Protein AF-A0AB39QW43-F1 (afdb_monomer_lite)

InterPro domains:
  IPR055620 Domain of unknown function DUF7196 [PF23826] (1-55)

Foldseek 3Di:
DDDCPVPPPVPPVVQQWWKWKQAPVRDIDTHSDPVVSVVVCVVVVVRIDIDTDRPDDPPPPDD

Radius of gyration: 17.78 Å; chains: 1; bounding box: 38×13×54 Å

Sequence (63 aa):
MGCNCGGQQPYVRRAITVYRLTMPDSTQRDYPTSQEAEAANARSGNIGTIAVVTPASPDARRT

pLDDT: mean 76.27, std 18.96, range [39.34, 95.38]

Secondary structure (DSSP, 8-state):
-----------------EEEEE-TTS-EEEESSHHHHHHHHHHTTS-SEEEEE----TTTT--

Structure (mmCIF, N/CA/C/O backbone):
data_AF-A0AB39QW43-F1
#
_entry.id   AF-A0AB39QW43-F1
#
loop_
_atom_site.group_PDB
_atom_site.id
_atom_site.type_symbol
_atom_site.label_atom_id
_atom_site.label_alt_id
_atom_site.label_comp_id
_atom_site.label_asym_id
_atom_site.label_entity_id
_atom_site.label_seq_id
_atom_site.pdbx_PDB_ins_code
_atom_site.Cartn_x
_atom_site.Cartn_y
_atom_site.Cartn_z
_atom_site.occupancy
_atom_site.B_iso_or_equiv
_atom_site.auth_seq_id
_atom_site.auth_comp_id
_atom_site.auth_asym_id
_atom_site.auth_atom_id
_atom_site.pdbx_PDB_model_num
ATOM 1 N N . MET A 1 1 ? 23.534 4.883 -42.858 1.00 39.34 1 MET A N 1
ATOM 2 C CA . MET A 1 1 ? 24.387 4.558 -41.694 1.00 39.34 1 MET A CA 1
ATOM 3 C C . MET A 1 1 ? 23.461 4.298 -40.518 1.00 39.34 1 MET A C 1
ATOM 5 O O . MET A 1 1 ? 22.770 5.215 -40.098 1.00 39.34 1 MET A O 1
ATOM 9 N N . GLY A 1 2 ? 23.327 3.033 -40.113 1.00 51.81 2 GLY A N 1
ATOM 10 C CA . GLY A 1 2 ? 22.407 2.620 -39.051 1.00 51.81 2 GLY A CA 1
ATOM 11 C C . GLY A 1 2 ? 22.928 3.057 -37.686 1.00 51.81 2 GLY A C 1
ATOM 12 O O . GLY A 1 2 ? 24.096 2.838 -37.372 1.00 51.81 2 GLY A O 1
ATOM 13 N N . CYS A 1 3 ? 22.074 3.709 -36.901 1.00 50.91 3 CYS A N 1
ATOM 14 C CA . CYS A 1 3 ? 22.411 4.143 -35.555 1.00 50.91 3 CYS A CA 1
ATOM 15 C C . CYS A 1 3 ? 22.467 2.913 -34.636 1.00 50.91 3 CYS A C 1
ATOM 17 O O . CYS A 1 3 ? 21.435 2.339 -34.294 1.00 50.91 3 CYS A O 1
ATOM 19 N N . ASN A 1 4 ? 23.680 2.508 -34.247 1.00 57.69 4 ASN A N 1
ATOM 20 C CA . ASN A 1 4 ? 23.940 1.516 -33.205 1.00 57.69 4 ASN A CA 1
ATOM 21 C C . ASN A 1 4 ? 23.650 2.110 -31.819 1.00 57.69 4 ASN A C 1
ATOM 23 O O . ASN A 1 4 ? 24.520 2.144 -30.951 1.00 57.69 4 ASN A O 1
ATOM 27 N N . CYS A 1 5 ? 22.404 2.507 -31.558 1.00 60.19 5 CYS A N 1
ATOM 28 C CA . CYS A 1 5 ? 21.898 2.590 -30.186 1.00 60.19 5 CYS A CA 1
ATOM 29 C C . CYS A 1 5 ? 21.640 1.160 -29.669 1.00 60.19 5 CYS A C 1
ATOM 31 O O . CYS A 1 5 ? 20.546 0.813 -29.227 1.00 60.19 5 CYS A O 1
ATOM 33 N N . GLY A 1 6 ? 22.665 0.308 -29.792 1.00 48.41 6 GLY A N 1
ATOM 34 C CA . GLY A 1 6 ? 22.761 -1.044 -29.267 1.00 48.41 6 GLY A CA 1
ATOM 35 C C . GLY A 1 6 ? 22.926 -0.972 -27.760 1.00 48.41 6 GLY A C 1
ATOM 36 O O . GLY A 1 6 ? 24.003 -1.168 -27.216 1.00 48.41 6 GLY A O 1
ATOM 37 N N . GLY A 1 7 ? 21.830 -0.624 -27.105 1.00 50.31 7 GLY A N 1
ATOM 38 C CA . GLY A 1 7 ? 21.679 -0.634 -25.663 1.00 50.31 7 GLY A CA 1
ATOM 39 C C . GLY A 1 7 ? 20.249 -0.977 -25.284 1.00 50.31 7 GLY A C 1
ATOM 40 O O . GLY A 1 7 ? 19.763 -0.519 -24.258 1.00 50.31 7 GLY A O 1
ATOM 41 N N . GLN A 1 8 ? 19.568 -1.771 -26.117 1.00 49.50 8 GLN A N 1
ATOM 42 C CA . GLN A 1 8 ? 18.376 -2.523 -25.744 1.00 49.50 8 GLN A CA 1
ATOM 43 C C . GLN A 1 8 ? 18.767 -3.580 -24.701 1.00 49.50 8 GLN A C 1
ATOM 45 O O . GLN A 1 8 ? 18.656 -4.778 -24.928 1.00 49.50 8 GLN A O 1
ATOM 50 N N . GLN A 1 9 ? 19.226 -3.154 -23.528 1.00 51.97 9 GLN A N 1
ATOM 51 C CA . GLN A 1 9 ? 18.762 -3.867 -22.358 1.00 51.97 9 GLN A CA 1
ATOM 52 C C . GLN A 1 9 ? 17.301 -3.444 -22.282 1.00 51.97 9 GLN A C 1
ATOM 54 O O . GLN A 1 9 ? 17.055 -2.247 -22.089 1.00 51.97 9 GLN A O 1
ATOM 59 N N . PRO A 1 10 ? 16.319 -4.339 -22.514 1.00 53.59 10 PRO A N 1
ATOM 60 C CA . PRO A 1 10 ? 14.990 -4.046 -22.027 1.00 53.59 10 PRO A CA 1
ATOM 61 C C . PRO A 1 10 ? 15.251 -3.718 -20.573 1.00 53.59 10 PRO A C 1
ATOM 63 O O . PRO A 1 10 ? 15.773 -4.561 -19.845 1.00 53.59 10 PRO A O 1
ATOM 66 N N . TYR A 1 11 ? 15.047 -2.450 -20.205 1.00 48.16 11 TYR A N 1
ATOM 67 C CA . TYR A 1 11 ? 14.908 -2.043 -18.826 1.00 48.16 11 TYR A CA 1
ATOM 68 C C . TYR A 1 11 ? 13.991 -3.123 -18.301 1.00 48.16 11 TYR A C 1
ATOM 70 O O . TYR A 1 11 ? 12.836 -3.187 -18.733 1.00 48.16 11 TYR A O 1
ATOM 78 N N . VAL A 1 12 ? 14.547 -4.094 -17.572 1.00 49.47 12 VAL A N 1
ATOM 79 C CA . VAL A 1 12 ? 13.755 -5.144 -16.971 1.00 49.47 12 VAL A CA 1
ATOM 80 C C . VAL A 1 12 ? 12.933 -4.270 -16.066 1.00 49.47 12 VAL A C 1
ATOM 82 O O . VAL A 1 12 ? 13.479 -3.718 -15.109 1.00 49.47 1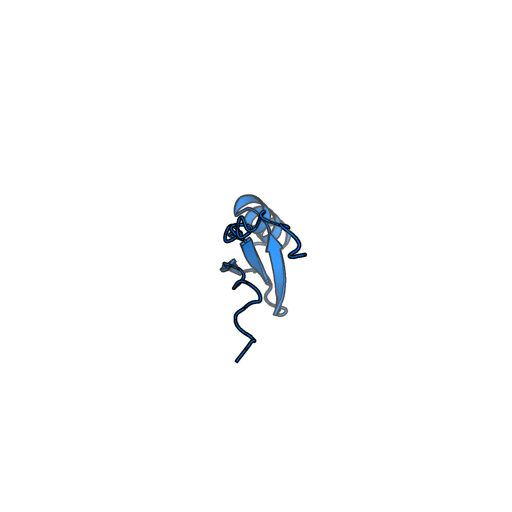2 VAL A O 1
ATOM 85 N N . ARG A 1 13 ? 11.712 -3.935 -16.508 1.00 54.09 13 ARG A N 1
ATOM 86 C CA . ARG A 1 13 ? 10.767 -3.106 -15.783 1.00 54.09 13 ARG A CA 1
ATOM 87 C C . ARG A 1 13 ? 10.463 -4.026 -14.633 1.00 54.09 13 ARG A C 1
ATOM 89 O O . ARG A 1 13 ? 9.573 -4.862 -14.740 1.00 54.09 13 ARG A O 1
ATOM 96 N N . ARG A 1 14 ? 11.366 -4.016 -13.643 1.00 53.81 14 ARG A N 1
ATOM 97 C CA . ARG A 1 14 ? 11.340 -4.881 -12.482 1.00 53.81 14 ARG A CA 1
ATOM 98 C C . ARG A 1 14 ? 9.938 -4.659 -11.998 1.00 53.81 14 ARG A C 1
ATOM 100 O O . ARG A 1 14 ? 9.576 -3.509 -11.772 1.00 53.81 14 ARG A O 1
ATOM 107 N N . ALA A 1 15 ? 9.138 -5.713 -12.033 1.00 60.16 15 ALA A N 1
ATOM 108 C CA . ALA A 1 15 ? 7.779 -5.670 -11.560 1.00 60.16 15 ALA A CA 1
ATOM 109 C C . ALA A 1 15 ? 7.869 -5.112 -10.136 1.00 60.16 15 A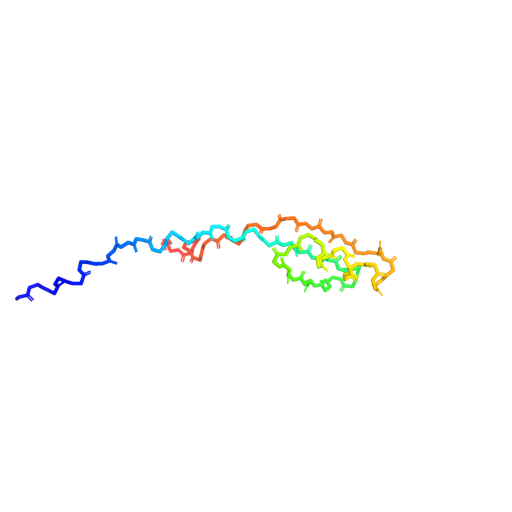LA A C 1
ATOM 111 O O . ALA A 1 15 ? 8.348 -5.801 -9.238 1.00 60.16 15 ALA A O 1
ATOM 112 N N . ILE A 1 16 ? 7.592 -3.814 -9.971 1.00 71.81 16 ILE A N 1
ATOM 113 C CA . ILE A 1 16 ? 7.758 -3.155 -8.683 1.00 71.81 16 ILE A CA 1
ATOM 114 C C . ILE A 1 16 ? 6.536 -3.592 -7.912 1.00 71.81 16 ILE A C 1
ATOM 116 O O . ILE A 1 16 ? 5.442 -3.109 -8.173 1.00 71.81 16 ILE A O 1
ATOM 120 N N . THR A 1 17 ? 6.699 -4.565 -7.030 1.00 82.56 17 THR A N 1
ATOM 121 C CA . THR A 1 17 ? 5.642 -4.923 -6.095 1.00 82.56 17 THR A CA 1
ATOM 122 C C . THR A 1 17 ? 5.315 -3.681 -5.273 1.00 82.56 17 THR A C 1
ATOM 124 O O . THR A 1 17 ? 6.177 -3.185 -4.553 1.00 82.56 17 THR A O 1
ATOM 127 N N . VAL A 1 18 ? 4.096 -3.162 -5.409 1.00 89.06 18 VAL A N 1
ATOM 128 C CA . VAL A 1 18 ? 3.588 -2.070 -4.575 1.00 89.06 18 VAL A CA 1
ATOM 129 C C . VAL A 1 18 ? 2.469 -2.592 -3.685 1.00 89.06 18 VAL A C 1
ATOM 131 O O . VAL A 1 18 ? 1.746 -3.522 -4.036 1.00 89.06 18 VAL A O 1
ATOM 134 N N . TYR A 1 19 ? 2.332 -2.001 -2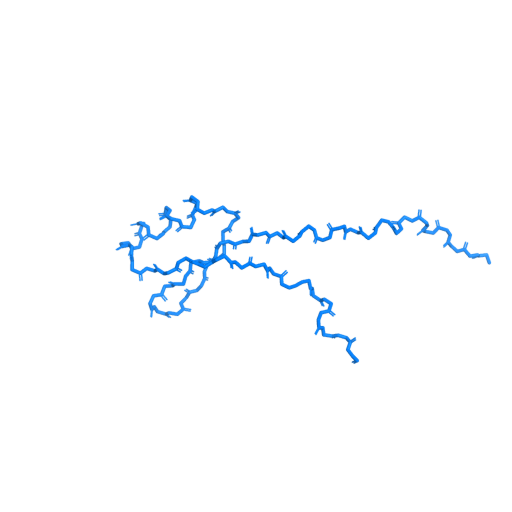.511 1.00 92.56 19 TYR A N 1
ATOM 135 C CA . TYR A 1 19 ? 1.317 -2.327 -1.524 1.00 92.56 19 TYR A CA 1
ATOM 136 C C . TYR A 1 19 ? 0.294 -1.199 -1.516 1.00 92.56 19 TYR A C 1
ATOM 138 O O . TYR A 1 19 ? 0.587 -0.082 -1.097 1.00 92.56 19 TYR A O 1
ATOM 146 N N . ARG A 1 20 ? -0.906 -1.479 -2.017 1.00 93.75 20 ARG A N 1
ATOM 147 C CA . ARG A 1 20 ? -2.004 -0.521 -2.096 1.00 93.75 20 ARG A CA 1
ATOM 148 C C . ARG A 1 20 ? -2.863 -0.605 -0.848 1.00 93.75 20 ARG A C 1
ATOM 150 O O . ARG A 1 20 ? -3.522 -1.615 -0.626 1.00 93.75 20 ARG A O 1
ATOM 157 N N . LEU A 1 21 ? -2.913 0.473 -0.080 1.00 94.44 21 LEU A N 1
ATOM 158 C CA . LEU A 1 21 ? -3.907 0.682 0.965 1.00 94.44 21 LEU A CA 1
ATOM 159 C C . LEU A 1 21 ? -5.166 1.295 0.346 1.00 94.44 21 LEU A C 1
ATOM 161 O O . LEU A 1 21 ? -5.102 2.367 -0.253 1.00 94.44 21 LEU A O 1
ATOM 165 N N . THR A 1 22 ? -6.303 0.628 0.513 1.00 94.50 22 THR A N 1
ATOM 166 C CA . THR A 1 22 ? -7.629 1.130 0.139 1.00 94.50 22 THR A CA 1
ATOM 167 C C . THR A 1 22 ? -8.398 1.474 1.406 1.00 94.50 22 THR A C 1
ATOM 169 O O . THR A 1 22 ? -8.609 0.608 2.255 1.00 94.50 22 THR A O 1
ATOM 172 N N . MET A 1 23 ? -8.789 2.735 1.544 1.00 93.75 23 MET A N 1
ATOM 173 C CA . MET A 1 23 ? -9.597 3.231 2.657 1.00 93.75 23 MET A CA 1
ATOM 174 C C . MET A 1 23 ? -11.099 3.041 2.365 1.00 93.75 23 MET A C 1
ATOM 176 O O . MET A 1 23 ? -11.488 2.883 1.204 1.00 93.75 23 MET A O 1
ATOM 180 N N . PRO A 1 24 ? -11.967 3.032 3.396 1.00 89.94 24 PRO A N 1
ATOM 181 C CA . PRO A 1 24 ? -13.410 2.819 3.221 1.00 89.94 24 PRO A CA 1
ATOM 182 C C . PRO A 1 24 ? -14.111 3.939 2.436 1.00 89.94 24 PRO A C 1
ATOM 184 O O . PRO A 1 24 ? -15.177 3.720 1.869 1.00 89.94 24 PRO A O 1
ATOM 187 N N . ASP A 1 25 ? -13.497 5.118 2.342 1.00 91.38 25 ASP A N 1
ATOM 188 C CA . ASP A 1 25 ? -13.922 6.227 1.478 1.00 91.38 25 ASP A CA 1
ATOM 189 C C . ASP A 1 25 ? -13.524 6.029 -0.001 1.00 91.38 25 ASP A C 1
ATOM 191 O O . ASP A 1 25 ? -13.657 6.940 -0.816 1.00 91.38 25 ASP A O 1
ATOM 195 N N . SER A 1 26 ? -13.042 4.833 -0.359 1.00 88.25 26 SER A N 1
ATOM 196 C CA . SER A 1 26 ? -12.510 4.468 -1.677 1.00 88.25 26 SER A CA 1
ATOM 197 C C . SER A 1 26 ? -11.216 5.180 -2.078 1.0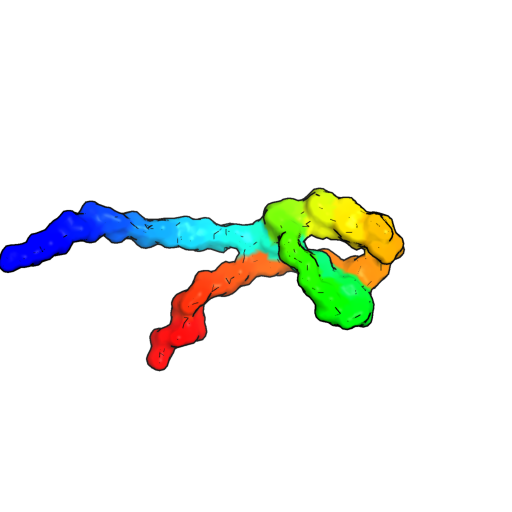0 88.25 26 SER A C 1
ATOM 199 O O . SER A 1 26 ? -10.755 5.014 -3.210 1.00 88.25 26 SER A O 1
ATOM 201 N N . THR A 1 27 ? -10.580 5.934 -1.180 1.00 92.56 27 THR A N 1
ATOM 202 C CA . THR A 1 27 ? -9.266 6.509 -1.474 1.00 92.56 27 THR A CA 1
ATOM 203 C C . THR A 1 27 ? -8.190 5.421 -1.458 1.00 92.56 27 THR A C 1
ATOM 205 O O . THR A 1 27 ? -8.216 4.480 -0.661 1.00 92.56 27 THR A O 1
ATOM 208 N N . GLN A 1 28 ? -7.238 5.529 -2.386 1.00 93.38 28 GLN A N 1
ATOM 209 C CA . GLN A 1 28 ? -6.174 4.545 -2.581 1.00 93.38 28 GLN A CA 1
ATOM 210 C C . GLN A 1 28 ? -4.807 5.202 -2.422 1.00 93.38 28 GLN A C 1
ATOM 212 O O . GLN A 1 28 ? -4.580 6.314 -2.904 1.00 93.38 28 GLN A O 1
ATOM 217 N N . ARG A 1 29 ? -3.890 4.506 -1.753 1.00 91.25 29 ARG A N 1
ATOM 218 C CA . ARG A 1 29 ? -2.506 4.939 -1.544 1.00 91.25 29 ARG A CA 1
ATOM 219 C C . ARG A 1 29 ? -1.558 3.782 -1.802 1.00 91.25 29 ARG A C 1
ATOM 221 O O . ARG A 1 29 ? -1.721 2.719 -1.215 1.00 91.25 29 ARG A O 1
ATOM 228 N N . ASP A 1 30 ? -0.567 4.013 -2.652 1.00 91.38 30 ASP A N 1
ATOM 229 C CA . ASP A 1 30 ? 0.428 3.010 -3.022 1.00 91.38 30 ASP A CA 1
ATOM 230 C C . ASP A 1 30 ? 1.717 3.218 -2.225 1.00 91.38 30 ASP A C 1
ATOM 232 O O . ASP A 1 30 ? 2.232 4.334 -2.134 1.00 91.38 30 ASP A O 1
ATOM 236 N N . TYR A 1 31 ? 2.237 2.130 -1.664 1.00 90.88 31 TYR A N 1
ATOM 237 C CA . TYR A 1 31 ? 3.445 2.101 -0.847 1.00 90.88 31 TYR A CA 1
ATOM 238 C C . TYR A 1 31 ? 4.466 1.119 -1.427 1.00 90.88 31 TYR A C 1
ATOM 240 O O . TYR A 1 31 ? 4.081 0.071 -1.949 1.00 90.88 31 TYR A O 1
ATOM 248 N N . PRO A 1 32 ? 5.773 1.409 -1.339 1.00 87.56 32 PRO A N 1
ATOM 249 C CA . PRO A 1 32 ? 6.792 0.496 -1.844 1.00 87.56 32 PRO A CA 1
ATOM 250 C C . PRO A 1 32 ? 7.003 -0.722 -0.929 1.00 87.56 32 PRO A C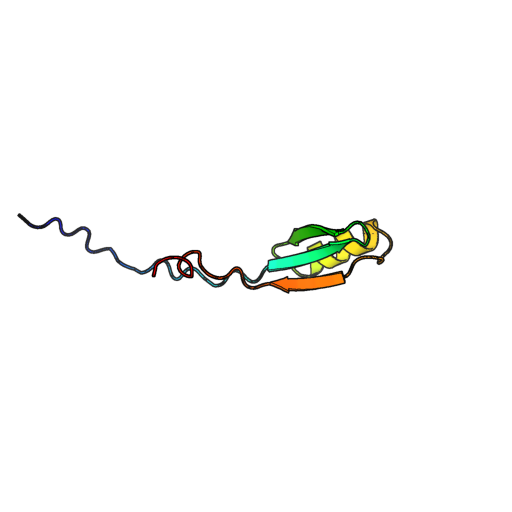 1
ATOM 252 O O . PRO A 1 32 ? 7.543 -1.731 -1.377 1.00 87.56 32 PRO A O 1
ATOM 255 N N . THR A 1 33 ? 6.562 -0.665 0.334 1.00 90.44 33 THR A N 1
ATOM 256 C CA . THR A 1 33 ? 6.700 -1.763 1.303 1.00 90.44 33 THR A CA 1
ATOM 257 C C . THR A 1 33 ? 5.398 -2.051 2.055 1.00 90.44 33 THR A C 1
ATOM 259 O O . THR A 1 33 ? 4.549 -1.170 2.212 1.00 90.44 33 THR A O 1
ATOM 262 N N . SER A 1 34 ? 5.242 -3.285 2.556 1.00 89.69 34 SER A N 1
ATOM 263 C CA . SER A 1 34 ? 4.083 -3.661 3.379 1.00 89.69 34 SER A CA 1
ATOM 264 C C . SER A 1 34 ? 4.064 -2.897 4.701 1.00 89.69 34 SER A C 1
ATOM 266 O O . SER A 1 34 ? 3.020 -2.402 5.104 1.00 89.69 34 SER A O 1
ATOM 268 N N . GLN A 1 35 ? 5.233 -2.708 5.319 1.00 93.44 35 GLN A N 1
ATOM 269 C CA . GLN A 1 35 ? 5.394 -2.018 6.602 1.00 93.44 35 GLN A CA 1
ATOM 270 C C . GLN A 1 35 ? 4.884 -0.574 6.542 1.00 93.44 35 GLN A C 1
ATOM 272 O O . GLN A 1 35 ? 4.238 -0.104 7.475 1.00 93.44 35 GLN A O 1
ATOM 277 N N . GLU A 1 36 ? 5.130 0.131 5.435 1.00 91.06 36 GLU A N 1
ATOM 278 C CA . GLU A 1 36 ? 4.605 1.485 5.243 1.00 91.06 36 GLU A CA 1
ATOM 279 C C . GLU A 1 36 ? 3.088 1.496 5.046 1.00 91.06 36 GLU A C 1
ATOM 281 O O . GLU A 1 36 ? 2.411 2.364 5.603 1.00 91.06 36 GLU A O 1
ATOM 286 N N . ALA A 1 37 ? 2.544 0.526 4.305 1.00 92.12 37 ALA A N 1
ATOM 287 C CA . ALA A 1 37 ? 1.101 0.381 4.135 1.00 92.12 37 ALA A CA 1
ATOM 288 C C . ALA A 1 37 ? 0.404 0.035 5.463 1.00 92.12 37 ALA A C 1
ATOM 290 O O . ALA A 1 37 ? -0.642 0.601 5.777 1.00 92.12 37 ALA A O 1
ATOM 291 N N . GLU A 1 38 ? 1.003 -0.839 6.273 1.00 93.12 38 GLU A N 1
ATOM 292 C CA . GLU A 1 38 ? 0.525 -1.225 7.605 1.00 93.12 38 GLU A CA 1
ATOM 293 C C . GLU A 1 38 ? 0.590 -0.051 8.585 1.00 93.12 38 GLU A C 1
ATOM 295 O O . GLU A 1 38 ? -0.398 0.248 9.254 1.00 93.12 38 GLU A O 1
ATOM 300 N N . ALA A 1 39 ? 1.708 0.679 8.624 1.00 95.38 39 ALA A N 1
ATOM 301 C CA . ALA A 1 39 ? 1.845 1.871 9.457 1.00 95.38 39 ALA A CA 1
ATOM 302 C C . ALA A 1 39 ? 0.836 2.962 9.064 1.00 95.38 39 ALA A C 1
ATOM 304 O O . ALA A 1 39 ? 0.292 3.652 9.929 1.00 95.38 39 ALA A O 1
ATOM 305 N N . ALA A 1 40 ? 0.561 3.121 7.768 1.00 92.25 40 ALA A N 1
ATOM 306 C CA . ALA A 1 40 ? -0.477 4.023 7.289 1.00 92.25 40 ALA A CA 1
ATOM 307 C C . ALA A 1 40 ? -1.881 3.549 7.685 1.00 92.25 40 ALA A C 1
ATOM 309 O O . ALA A 1 40 ? -2.677 4.364 8.146 1.00 92.25 40 ALA A O 1
ATOM 310 N N . ASN A 1 41 ? -2.167 2.248 7.577 1.00 92.88 41 ASN A N 1
ATOM 311 C CA . ASN A 1 41 ? -3.441 1.686 8.016 1.00 92.88 41 ASN A CA 1
ATOM 312 C C . ASN A 1 41 ? -3.650 1.890 9.523 1.00 92.88 41 ASN A C 1
ATOM 314 O O . ASN A 1 41 ? -4.715 2.337 9.940 1.00 92.88 41 ASN A O 1
ATOM 318 N N . ALA A 1 42 ? -2.606 1.684 10.330 1.00 93.44 42 ALA A N 1
ATOM 319 C CA . ALA A 1 42 ? -2.640 1.897 11.774 1.00 93.44 42 ALA A CA 1
ATOM 320 C C . ALA A 1 42 ? -2.941 3.356 12.144 1.00 93.44 42 ALA A C 1
ATOM 322 O O . ALA A 1 42 ? -3.746 3.608 13.040 1.00 93.44 42 ALA A O 1
ATOM 323 N N . ARG A 1 43 ? -2.369 4.328 11.417 1.00 91.00 43 ARG A N 1
ATOM 324 C CA . ARG A 1 43 ? -2.693 5.760 11.590 1.00 91.00 43 ARG A CA 1
ATOM 325 C C . ARG A 1 43 ? -4.143 6.085 11.235 1.00 91.00 43 ARG A C 1
ATOM 327 O O . ARG A 1 43 ? -4.706 7.008 11.814 1.00 91.00 43 ARG A O 1
ATOM 334 N N . SER A 1 44 ? -4.737 5.325 10.319 1.00 87.94 44 SER A N 1
ATOM 335 C CA . SER A 1 44 ? -6.150 5.431 9.950 1.00 87.94 44 SER A CA 1
ATOM 336 C C . SER A 1 44 ? -7.079 4.586 10.833 1.00 87.94 44 SER A C 1
ATOM 338 O O . SER A 1 44 ? -8.278 4.555 10.581 1.00 87.94 44 SER A O 1
ATOM 340 N N . GLY A 1 45 ? -6.571 3.901 11.865 1.00 91.44 45 GLY A N 1
ATOM 341 C CA . GLY A 1 45 ? -7.383 3.067 12.758 1.00 91.44 45 GLY A CA 1
ATOM 342 C C . GLY A 1 45 ? -7.656 1.646 12.250 1.00 91.44 45 GLY A C 1
ATOM 343 O O . GLY A 1 45 ? -8.614 1.023 12.693 1.00 91.44 45 GLY A O 1
ATOM 344 N N . ASN A 1 46 ? -6.830 1.123 11.336 1.00 91.31 46 ASN A N 1
ATOM 345 C CA . ASN A 1 46 ? -6.922 -0.230 10.762 1.00 91.31 46 ASN A CA 1
ATOM 346 C C . ASN A 1 46 ? -8.235 -0.538 10.021 1.00 91.31 46 ASN A C 1
ATOM 348 O O . ASN A 1 46 ? -8.644 -1.691 9.912 1.00 91.31 46 ASN A O 1
ATOM 352 N N . ILE A 1 47 ? -8.889 0.492 9.487 1.00 92.44 47 ILE A N 1
ATOM 353 C CA . ILE A 1 47 ? -10.142 0.376 8.722 1.00 92.44 47 ILE A CA 1
ATOM 354 C C . ILE A 1 47 ? -9.920 0.143 7.221 1.00 92.44 47 ILE A C 1
ATOM 356 O O . ILE A 1 47 ? -10.879 -0.058 6.479 1.00 92.44 47 ILE A O 1
ATOM 360 N N . GLY A 1 48 ? -8.673 0.229 6.754 1.00 90.19 48 GLY A N 1
ATOM 361 C CA . GLY A 1 48 ? -8.307 0.042 5.356 1.00 90.19 48 GLY A CA 1
ATOM 362 C C . GLY A 1 48 ? -7.875 -1.389 5.037 1.00 90.19 48 GLY A C 1
ATOM 363 O O . GLY A 1 48 ? -7.489 -2.165 5.910 1.00 90.19 48 GLY A O 1
ATOM 364 N N . THR A 1 49 ? -7.906 -1.724 3.749 1.00 94.25 49 THR A N 1
ATOM 365 C CA . THR A 1 49 ? -7.458 -3.017 3.211 1.00 94.25 49 THR A CA 1
ATOM 366 C C . THR A 1 49 ? -6.158 -2.837 2.437 1.00 94.25 49 THR A C 1
ATOM 368 O O . THR A 1 49 ? -6.067 -1.942 1.598 1.00 94.25 49 THR A O 1
ATOM 371 N N . ILE A 1 50 ? -5.161 -3.687 2.689 1.00 93.50 50 ILE A N 1
ATOM 372 C CA . ILE A 1 50 ? -3.875 -3.664 1.981 1.00 93.50 50 ILE A CA 1
ATOM 373 C C . ILE A 1 50 ? -3.867 -4.781 0.937 1.00 93.50 50 ILE A C 1
ATOM 375 O O . ILE A 1 50 ? -4.050 -5.948 1.274 1.00 93.50 50 ILE A O 1
ATOM 379 N N . ALA A 1 51 ? -3.638 -4.429 -0.324 1.00 93.38 51 ALA A N 1
ATOM 380 C CA . ALA A 1 51 ? -3.510 -5.365 -1.433 1.00 93.38 51 ALA A CA 1
ATOM 381 C C . ALA A 1 51 ? -2.126 -5.246 -2.077 1.00 93.38 51 ALA A C 1
ATOM 383 O O . ALA A 1 51 ? -1.607 -4.146 -2.260 1.00 93.38 51 ALA A O 1
ATOM 384 N N . VAL A 1 52 ? -1.535 -6.376 -2.460 1.00 91.25 52 VAL A N 1
ATOM 385 C CA . VAL A 1 52 ? -0.294 -6.386 -3.240 1.00 91.25 52 VAL A CA 1
ATOM 386 C C . VAL A 1 52 ? -0.650 -6.183 -4.706 1.00 91.25 52 VAL A C 1
ATOM 388 O O . VAL A 1 52 ? -1.367 -6.990 -5.295 1.00 91.25 52 VAL A O 1
ATOM 391 N N . VAL A 1 53 ? -0.158 -5.101 -5.296 1.00 86.88 53 VAL A N 1
ATOM 392 C CA . VAL A 1 53 ? -0.388 -4.755 -6.694 1.00 86.88 53 VAL A CA 1
ATOM 393 C C . VAL A 1 53 ? 0.940 -4.831 -7.424 1.00 86.88 53 VAL A C 1
ATOM 395 O O . VAL A 1 53 ? 1.923 -4.186 -7.068 1.00 86.88 53 VAL A O 1
ATOM 398 N N . THR A 1 54 ? 0.972 -5.619 -8.488 1.00 80.25 54 THR A N 1
ATOM 399 C CA . THR A 1 54 ? 2.021 -5.493 -9.490 1.00 80.25 54 THR A CA 1
ATOM 400 C C . THR A 1 54 ? 1.497 -4.520 -10.537 1.00 80.25 54 THR A C 1
ATOM 402 O O . THR A 1 54 ? 0.502 -4.844 -11.192 1.00 80.25 54 THR A O 1
ATOM 405 N N . PRO A 1 55 ? 2.085 -3.322 -10.701 1.00 66.19 55 PRO A N 1
ATOM 406 C CA . PRO A 1 55 ? 1.677 -2.439 -11.772 1.00 66.19 55 PRO A CA 1
ATOM 407 C C . PRO A 1 55 ? 1.944 -3.192 -13.072 1.00 66.19 55 PRO A C 1
ATOM 409 O O . PRO A 1 55 ? 3.088 -3.539 -13.380 1.00 66.19 55 PRO A O 1
ATOM 412 N N . ALA A 1 56 ? 0.875 -3.498 -13.808 1.00 59.12 56 ALA A N 1
ATOM 413 C CA . ALA A 1 56 ? 1.011 -4.015 -15.155 1.00 59.12 56 ALA A CA 1
ATOM 414 C C . ALA A 1 56 ? 1.905 -3.027 -15.909 1.00 59.12 56 ALA A C 1
ATOM 416 O O . ALA A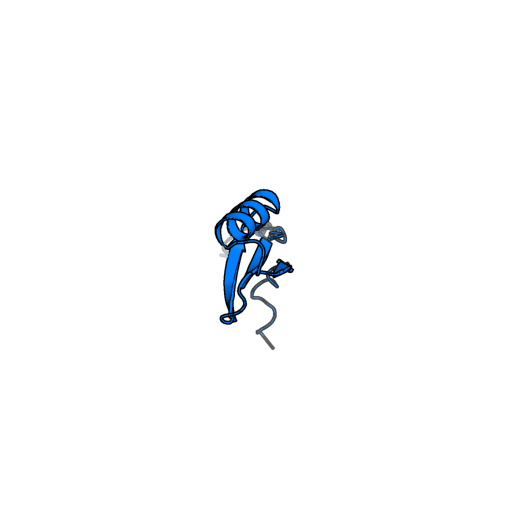 1 56 ? 1.646 -1.819 -15.902 1.00 59.12 56 ALA A O 1
ATOM 417 N N . SER A 1 57 ? 2.994 -3.525 -16.502 1.00 53.31 57 SER A N 1
ATOM 418 C CA . SER A 1 57 ? 3.818 -2.698 -17.381 1.00 53.31 57 SER A CA 1
ATOM 419 C C . SER A 1 57 ? 2.893 -1.963 -18.363 1.00 53.31 57 SER A C 1
ATOM 421 O O . SER A 1 57 ? 1.952 -2.580 -18.866 1.00 53.31 57 SER A O 1
ATOM 423 N N . PRO A 1 58 ? 3.123 -0.672 -18.665 1.00 55.00 58 PRO A N 1
ATOM 424 C CA . PRO A 1 58 ? 2.239 0.140 -19.510 1.00 55.00 58 PRO A CA 1
ATOM 425 C C . PRO A 1 58 ? 2.167 -0.309 -20.985 1.00 55.00 58 PRO A C 1
ATOM 427 O O . PRO A 1 58 ? 1.688 0.440 -21.827 1.00 55.00 58 PRO A O 1
ATOM 430 N N . ASP A 1 59 ? 2.603 -1.528 -21.301 1.00 53.06 59 ASP A N 1
ATOM 431 C CA . ASP A 1 59 ? 2.548 -2.143 -22.627 1.00 53.06 59 ASP A CA 1
ATOM 432 C C . ASP A 1 59 ? 1.268 -2.975 -22.855 1.00 53.06 59 ASP A C 1
ATOM 434 O O . ASP A 1 59 ? 1.078 -3.560 -23.908 1.00 53.06 59 ASP A O 1
ATOM 438 N N . ALA A 1 60 ? 0.330 -3.012 -21.902 1.00 49.19 60 ALA A N 1
ATOM 439 C CA . ALA A 1 60 ? -0.949 -3.713 -22.086 1.00 49.19 60 ALA A CA 1
ATOM 440 C C . ALA A 1 60 ? -1.991 -2.920 -22.917 1.00 49.19 60 ALA A C 1
ATOM 442 O O . ALA A 1 60 ? -3.163 -3.288 -22.948 1.00 49.19 60 ALA A O 1
ATOM 443 N N . ARG A 1 61 ? -1.602 -1.807 -23.564 1.00 53.44 61 ARG A N 1
ATOM 444 C CA . ARG A 1 61 ? -2.488 -0.955 -24.391 1.00 53.44 61 ARG A CA 1
ATOM 445 C C . ARG A 1 61 ? -1.896 -0.614 -25.763 1.00 53.44 61 ARG A C 1
ATOM 447 O O . ARG A 1 61 ? -1.969 0.535 -26.199 1.00 53.44 61 ARG A O 1
ATOM 454 N N . ARG A 1 62 ? -1.298 -1.583 -26.453 1.00 48.12 62 ARG A N 1
ATOM 455 C CA . ARG A 1 62 ? -0.916 -1.401 -27.860 1.00 48.12 62 ARG A CA 1
ATOM 456 C C . ARG A 1 62 ? -1.254 -2.643 -28.684 1.00 48.12 62 ARG A C 1
ATOM 458 O O . ARG A 1 62 ? -0.385 -3.439 -29.012 1.00 48.12 62 ARG A O 1
ATOM 465 N N . THR A 1 63 ? -2.546 -2.807 -28.954 1.00 51.44 63 THR A N 1
ATOM 466 C CA . THR A 1 63 ? -3.059 -3.578 -30.099 1.00 51.44 63 THR A CA 1
ATOM 467 C C . THR A 1 63 ? -3.274 -2.640 -31.268 1.00 51.44 63 THR A C 1
ATOM 469 O O . THR A 1 63 ? -3.856 -1.561 -31.005 1.00 51.44 63 THR A O 1
#

Organism: NCBI:txid3238631